Protein AF-A0AAV9CEW2-F1 (afdb_monomer)

Structure (mmCIF, N/CA/C/O backbone):
data_AF-A0AAV9CEW2-F1
#
_entry.id   AF-A0AAV9CEW2-F1
#
loop_
_atom_site.group_PDB
_atom_site.id
_atom_site.type_symbol
_atom_site.label_atom_id
_atom_site.label_alt_id
_atom_site.label_comp_id
_atom_site.label_asym_id
_atom_site.label_entity_id
_atom_site.label_seq_id
_atom_site.pdbx_PDB_ins_code
_atom_site.Cartn_x
_atom_site.Cartn_y
_atom_site.Cartn_z
_atom_site.occupancy
_atom_site.B_iso_or_equiv
_atom_site.auth_seq_id
_atom_site.auth_comp_id
_atom_site.auth_asym_id
_atom_site.auth_atom_id
_atom_site.pdbx_PDB_model_num
ATOM 1 N N . MET A 1 1 ? 10.183 -17.946 7.759 1.00 75.31 1 MET A N 1
ATOM 2 C CA . MET A 1 1 ? 11.030 -16.928 8.417 1.00 75.31 1 MET A CA 1
ATOM 3 C C . MET A 1 1 ? 10.565 -15.512 8.081 1.00 75.31 1 MET A C 1
ATOM 5 O O . MET A 1 1 ? 10.321 -15.218 6.902 1.00 75.31 1 MET A O 1
ATOM 9 N N . PRO A 1 2 ? 10.420 -14.643 9.093 1.00 85.94 2 PRO A N 1
ATOM 10 C CA . PRO A 1 2 ? 10.398 -13.190 8.921 1.00 85.94 2 PRO A CA 1
ATOM 11 C C . PRO A 1 2 ? 11.672 -12.708 8.203 1.00 85.94 2 PRO A C 1
ATOM 13 O O . PRO A 1 2 ? 12.676 -13.410 8.197 1.00 85.94 2 PRO A O 1
ATOM 16 N N . GLY A 1 3 ? 11.636 -11.549 7.546 1.00 89.75 3 GLY A N 1
ATOM 17 C CA . GLY A 1 3 ? 12.861 -10.904 7.042 1.00 89.75 3 GLY A CA 1
ATOM 18 C C . GLY A 1 3 ? 13.454 -11.409 5.716 1.00 89.75 3 GLY A C 1
ATOM 19 O O . GLY A 1 3 ? 14.339 -10.757 5.185 1.00 89.75 3 GLY A O 1
ATOM 20 N N . LEU A 1 4 ? 12.932 -12.475 5.094 1.00 95.31 4 LEU A N 1
ATOM 21 C CA . LEU A 1 4 ? 13.421 -12.967 3.781 1.00 95.31 4 LEU A CA 1
ATOM 22 C C . LEU A 1 4 ? 13.120 -12.046 2.575 1.00 95.31 4 LEU A C 1
ATOM 24 O O . LEU A 1 4 ? 13.295 -12.445 1.430 1.00 95.31 4 LEU A O 1
ATOM 28 N N . GLY A 1 5 ? 12.576 -10.849 2.798 1.00 94.94 5 GLY A N 1
ATOM 29 C CA . GLY A 1 5 ? 12.296 -9.903 1.713 1.00 94.94 5 GLY A CA 1
ATOM 30 C C . GLY A 1 5 ? 11.110 -10.260 0.810 1.00 94.94 5 GLY A C 1
ATOM 31 O O . GLY A 1 5 ? 10.985 -9.688 -0.266 1.00 94.94 5 GLY A O 1
ATOM 32 N N . LYS A 1 6 ? 10.205 -11.155 1.230 1.00 96.38 6 LYS A N 1
ATOM 33 C CA . LYS A 1 6 ? 8.995 -11.530 0.462 1.00 96.38 6 LYS A CA 1
ATOM 34 C C . LYS A 1 6 ? 8.178 -10.306 0.031 1.00 96.38 6 LYS A C 1
ATOM 36 O O . LYS A 1 6 ? 7.948 -10.093 -1.156 1.00 96.38 6 LYS A O 1
ATOM 41 N N . SER A 1 7 ? 7.818 -9.458 0.994 1.00 94.62 7 SER A N 1
ATOM 42 C CA . SER A 1 7 ? 7.073 -8.224 0.727 1.00 94.62 7 SER A CA 1
ATOM 43 C C . SER A 1 7 ? 7.896 -7.221 -0.086 1.00 94.62 7 SER A C 1
ATOM 45 O O . SER A 1 7 ? 7.338 -6.480 -0.888 1.00 94.62 7 SER A O 1
ATOM 47 N N . THR A 1 8 ? 9.225 -7.223 0.061 1.00 96.62 8 THR A N 1
ATOM 48 C CA . THR A 1 8 ? 10.133 -6.383 -0.735 1.00 96.62 8 THR A CA 1
ATOM 49 C C . THR A 1 8 ? 10.136 -6.798 -2.204 1.00 96.62 8 THR A C 1
ATOM 51 O O . THR A 1 8 ? 10.071 -5.939 -3.081 1.00 96.62 8 THR A O 1
ATOM 54 N N . LEU A 1 9 ? 10.186 -8.101 -2.488 1.00 97.25 9 LEU A N 1
ATOM 55 C CA . LEU A 1 9 ? 10.138 -8.618 -3.852 1.00 97.25 9 LEU A CA 1
ATOM 56 C C . LEU A 1 9 ? 8.776 -8.340 -4.497 1.00 97.25 9 LEU A C 1
ATOM 58 O O . LEU A 1 9 ? 8.735 -7.788 -5.594 1.00 97.25 9 LEU A O 1
ATOM 62 N N . ALA A 1 10 ? 7.679 -8.624 -3.785 1.00 96.31 10 ALA A N 1
ATOM 63 C CA . ALA A 1 10 ? 6.329 -8.297 -4.242 1.00 96.31 10 ALA A CA 1
ATOM 64 C C . ALA A 1 10 ? 6.179 -6.796 -4.546 1.00 96.31 10 ALA A C 1
ATOM 66 O O . ALA A 1 10 ? 5.662 -6.430 -5.598 1.00 96.31 10 ALA A O 1
ATOM 67 N N . ARG A 1 11 ? 6.723 -5.922 -3.685 1.00 96.12 11 ARG A N 1
ATOM 68 C CA . ARG A 1 11 ? 6.71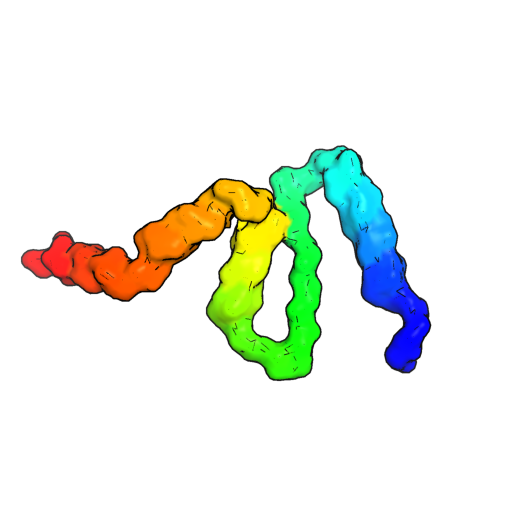1 -4.469 -3.901 1.00 96.12 11 ARG A CA 1
ATOM 69 C C . ARG A 1 11 ? 7.481 -4.064 -5.158 1.00 96.12 11 ARG A C 1
ATOM 71 O O . ARG A 1 11 ? 6.982 -3.254 -5.929 1.00 96.12 11 ARG A O 1
ATOM 78 N N . LYS A 1 12 ? 8.663 -4.643 -5.403 1.00 97.38 12 LYS A N 1
ATOM 79 C CA . LYS A 1 12 ? 9.446 -4.371 -6.623 1.00 97.38 12 LYS A CA 1
ATOM 80 C C . LYS A 1 12 ? 8.684 -4.751 -7.896 1.00 97.38 12 LYS A C 1
ATOM 82 O O . LYS A 1 12 ? 8.722 -3.994 -8.864 1.00 97.38 12 LYS A O 1
ATOM 87 N N . VAL A 1 13 ? 8.007 -5.900 -7.896 1.00 96.19 13 VAL A N 1
ATOM 88 C CA . VAL A 1 13 ? 7.183 -6.346 -9.032 1.00 96.19 13 VAL A CA 1
ATOM 89 C C . VAL A 1 13 ? 5.982 -5.420 -9.214 1.00 96.19 13 VAL A C 1
ATOM 91 O O . VAL A 1 13 ? 5.783 -4.907 -10.312 1.00 96.19 13 VAL A O 1
ATOM 94 N N . TYR A 1 14 ? 5.252 -5.129 -8.134 1.00 94.69 14 TYR A N 1
ATOM 95 C CA . TYR A 1 14 ? 4.101 -4.226 -8.148 1.00 94.69 14 TYR A CA 1
ATOM 96 C C . TYR A 1 14 ? 4.448 -2.849 -8.721 1.00 94.69 14 TYR A C 1
ATOM 98 O O . TYR A 1 14 ? 3.763 -2.374 -9.618 1.00 94.69 14 TYR A O 1
ATOM 106 N N . THR A 1 15 ? 5.544 -2.225 -8.273 1.00 94.12 15 THR A N 1
ATOM 107 C CA . THR A 1 15 ? 5.966 -0.909 -8.781 1.00 94.12 15 THR A CA 1
ATOM 108 C C . THR A 1 15 ? 6.232 -0.929 -10.284 1.00 94.12 15 THR A C 1
ATOM 110 O O . THR A 1 15 ? 5.835 0.002 -10.976 1.00 94.12 15 THR A O 1
ATOM 113 N N . ARG A 1 16 ? 6.873 -1.983 -10.805 1.00 95.50 16 ARG A N 1
ATOM 114 C CA . ARG A 1 16 ? 7.132 -2.108 -12.249 1.00 95.50 16 ARG A CA 1
ATOM 115 C C . ARG A 1 16 ? 5.844 -2.289 -13.043 1.00 95.50 16 ARG A C 1
ATOM 117 O O . ARG A 1 16 ? 5.665 -1.622 -14.050 1.00 95.50 16 ARG A O 1
ATOM 124 N N . VAL A 1 17 ? 4.958 -3.153 -12.556 1.00 92.50 17 VAL A N 1
ATOM 125 C CA . VAL A 1 17 ? 3.667 -3.471 -13.179 1.00 92.50 17 VAL A CA 1
ATOM 126 C C . VAL A 1 17 ? 2.721 -2.262 -13.181 1.00 92.50 17 VAL A C 1
ATOM 128 O O . VAL A 1 17 ? 2.078 -1.989 -14.195 1.00 92.50 17 VAL A O 1
ATOM 131 N N . LYS A 1 18 ? 2.697 -1.494 -12.084 1.00 90.31 18 LYS A N 1
ATOM 132 C CA . LYS A 1 18 ? 1.958 -0.229 -11.988 1.00 90.31 18 LYS A CA 1
ATOM 133 C C . LYS A 1 18 ? 2.524 0.822 -12.944 1.00 90.31 18 LYS A C 1
ATOM 135 O O . LYS A 1 18 ? 1.764 1.469 -13.651 1.00 90.31 18 LYS A O 1
ATOM 140 N N . ALA A 1 19 ? 3.850 0.961 -13.011 1.00 91.12 19 ALA A N 1
ATOM 141 C CA . ALA A 1 19 ? 4.502 1.919 -13.906 1.00 91.12 19 ALA A CA 1
ATOM 142 C C . ALA A 1 19 ? 4.323 1.580 -15.394 1.00 91.12 19 ALA A C 1
ATOM 144 O O . ALA A 1 19 ? 4.244 2.486 -16.216 1.00 91.12 19 ALA A O 1
ATOM 145 N N . SER A 1 20 ? 4.236 0.295 -15.750 1.00 93.62 20 SER A N 1
ATOM 146 C CA . SER A 1 20 ? 3.941 -0.118 -17.125 1.00 93.62 20 SER A CA 1
ATOM 147 C C . SER A 1 20 ? 2.470 0.044 -17.510 1.00 93.62 20 SER A C 1
ATOM 149 O O . SER A 1 20 ? 2.140 -0.262 -18.650 1.00 93.62 20 SER A O 1
ATOM 151 N N . MET A 1 21 ? 1.596 0.456 -16.574 1.00 87.12 21 MET A N 1
ATOM 152 C CA . MET A 1 21 ? 0.144 0.592 -16.767 1.00 87.12 21 MET A CA 1
ATOM 153 C C . MET A 1 21 ? -0.466 -0.617 -17.492 1.00 87.12 21 MET A C 1
ATOM 155 O O . MET A 1 21 ? -1.303 -0.484 -18.375 1.00 87.12 21 MET A O 1
ATOM 159 N N . HIS A 1 22 ? 0.008 -1.819 -17.145 1.00 88.56 22 HIS A N 1
ATOM 160 C CA . HIS A 1 22 ? -0.376 -3.046 -17.852 1.00 88.56 22 HIS A CA 1
ATOM 161 C C . HIS A 1 22 ? -1.786 -3.530 -17.483 1.00 88.56 22 HIS A C 1
ATOM 163 O O . HIS A 1 22 ? -2.365 -4.348 -18.187 1.00 88.56 22 HIS A O 1
ATOM 169 N N . PHE A 1 23 ? -2.313 -3.041 -16.365 1.00 87.69 23 PHE A N 1
ATOM 170 C CA . PHE A 1 23 ? -3.643 -3.338 -15.858 1.00 87.69 23 PHE A CA 1
ATOM 171 C C . PHE A 1 23 ? -4.410 -2.029 -15.678 1.00 87.69 23 PHE A C 1
ATOM 173 O O . PHE A 1 23 ? -3.803 -0.989 -15.420 1.00 87.69 23 PHE A O 1
ATOM 180 N N . ASP A 1 24 ? -5.736 -2.100 -15.763 1.00 86.75 24 ASP A N 1
ATOM 181 C CA . ASP A 1 24 ? -6.614 -0.935 -15.610 1.00 86.75 24 ASP A CA 1
ATOM 182 C C . ASP A 1 24 ? -6.616 -0.383 -14.176 1.00 86.75 24 ASP A C 1
ATOM 184 O O . ASP A 1 24 ? -6.917 0.788 -13.953 1.00 86.75 24 ASP A O 1
ATOM 188 N N . CYS A 1 25 ? -6.274 -1.216 -13.186 1.00 88.00 25 CYS A N 1
ATOM 189 C CA . CYS A 1 25 ? -6.247 -0.830 -11.782 1.00 88.00 25 CYS A CA 1
ATOM 190 C C . CYS A 1 25 ? -5.159 -1.550 -10.976 1.00 88.00 25 CYS A C 1
ATOM 192 O O . CYS A 1 25 ? -4.697 -2.641 -11.319 1.00 88.00 25 CYS A O 1
ATOM 194 N N . PHE A 1 26 ? -4.756 -0.925 -9.866 1.00 90.00 26 PHE A N 1
ATOM 195 C CA . PHE A 1 26 ? -3.715 -1.428 -8.974 1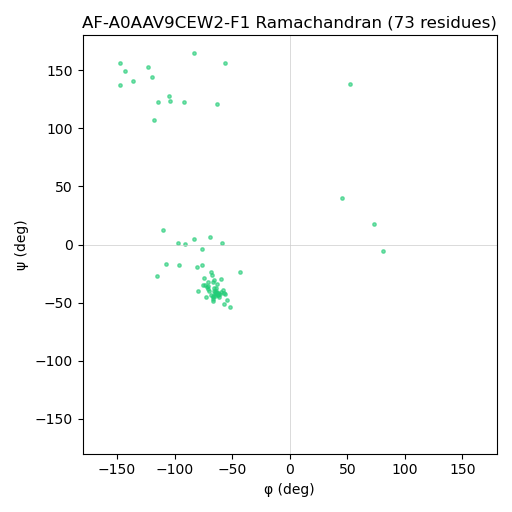.00 90.00 26 PHE A CA 1
ATOM 196 C C . PHE A 1 26 ? -4.024 -1.032 -7.533 1.00 90.00 26 PHE A C 1
ATOM 198 O O . PHE A 1 26 ? -4.351 0.122 -7.276 1.00 90.00 26 PHE A O 1
ATOM 205 N N . ALA A 1 27 ? -3.839 -1.956 -6.592 1.00 92.38 27 ALA A N 1
ATOM 206 C CA . ALA A 1 27 ? -3.922 -1.659 -5.168 1.00 92.38 27 ALA A CA 1
ATOM 207 C C . ALA A 1 27 ? -2.778 -2.318 -4.399 1.00 92.38 27 ALA A C 1
ATOM 209 O O . ALA A 1 27 ? -2.415 -3.465 -4.671 1.00 92.38 27 ALA A O 1
ATOM 210 N N . TRP A 1 28 ? -2.229 -1.603 -3.414 1.00 93.88 28 TRP A N 1
ATOM 211 C CA . TRP A 1 28 ? -1.272 -2.157 -2.461 1.00 93.88 28 TRP A CA 1
ATOM 212 C C . TRP A 1 28 ? -1.840 -2.075 -1.047 1.00 93.88 28 TRP A C 1
ATOM 214 O O . TRP A 1 28 ? -1.867 -1.005 -0.451 1.00 93.88 28 TRP A O 1
ATOM 224 N N . ILE A 1 29 ? -2.239 -3.222 -0.500 1.00 93.69 29 ILE A N 1
ATOM 225 C CA . ILE A 1 29 ? -2.930 -3.313 0.791 1.00 93.69 29 ILE A CA 1
ATOM 226 C C . ILE A 1 29 ? -2.108 -4.152 1.764 1.00 93.69 29 ILE A C 1
ATOM 228 O O . ILE A 1 29 ? -1.465 -5.129 1.368 1.00 93.69 29 ILE A O 1
ATOM 232 N N . THR A 1 30 ? -2.123 -3.777 3.042 1.00 92.50 30 THR A N 1
ATOM 233 C CA . THR A 1 30 ? -1.455 -4.532 4.109 1.00 92.50 30 THR A CA 1
ATOM 234 C C . THR A 1 30 ? -2.497 -5.081 5.073 1.00 92.50 30 THR A C 1
A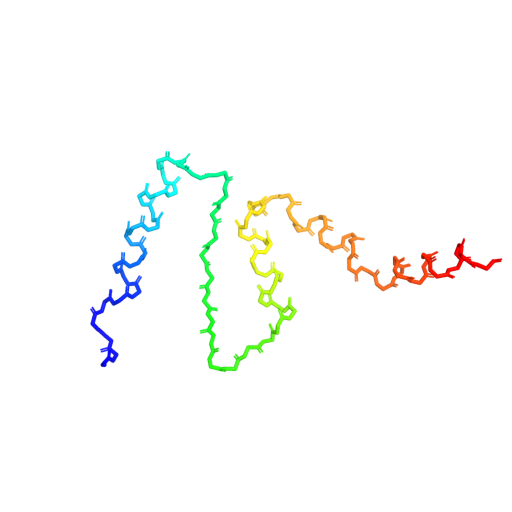TOM 236 O O . THR A 1 30 ? -3.251 -4.322 5.660 1.00 92.50 30 THR A O 1
ATOM 239 N N . VAL A 1 31 ? -2.522 -6.399 5.265 1.00 93.50 31 VAL A N 1
ATOM 240 C CA . VAL A 1 31 ? -3.452 -7.055 6.196 1.00 93.50 31 VAL A CA 1
ATOM 241 C C . VAL A 1 31 ? -2.693 -7.455 7.458 1.00 93.50 31 VAL A C 1
ATOM 243 O O . VAL A 1 31 ? -1.689 -8.168 7.383 1.00 93.50 31 VAL A O 1
ATOM 246 N N . SER A 1 32 ? -3.159 -6.991 8.614 1.00 91.00 32 SER A N 1
ATOM 247 C CA . SER A 1 32 ? -2.700 -7.439 9.931 1.00 91.00 32 SER A CA 1
ATOM 248 C C . SER A 1 32 ? -3.407 -8.725 10.367 1.00 91.00 32 SER A C 1
ATOM 250 O O . SER A 1 32 ? -4.420 -9.120 9.797 1.00 91.00 32 SER A O 1
ATOM 252 N N . ASN A 1 33 ? -2.865 -9.397 11.390 1.00 92.19 33 ASN A N 1
ATOM 253 C CA . ASN A 1 33 ? -3.435 -10.647 11.909 1.00 92.19 33 ASN A CA 1
ATOM 254 C C . ASN A 1 33 ? -4.892 -10.477 12.374 1.00 92.19 33 ASN A C 1
ATOM 256 O O . ASN A 1 33 ? -5.739 -11.327 12.122 1.00 92.19 33 ASN A O 1
ATOM 260 N N . GLU A 1 34 ? -5.176 -9.342 13.005 1.00 95.50 34 GLU A N 1
ATOM 261 C CA . GLU A 1 34 ? -6.528 -8.869 13.269 1.00 95.50 34 GLU A CA 1
ATOM 262 C C . GLU A 1 34 ? -6.825 -7.740 12.293 1.00 95.50 34 GLU A C 1
ATOM 264 O O . GLU A 1 34 ? -6.031 -6.806 12.167 1.00 95.50 34 GLU A O 1
ATOM 269 N N . TYR A 1 35 ? -7.943 -7.830 11.581 1.00 93.88 35 TYR A N 1
ATOM 270 C CA . TYR A 1 35 ? -8.353 -6.803 10.633 1.00 93.88 35 TYR A CA 1
ATOM 271 C C . TYR A 1 35 ? -9.870 -6.629 10.653 1.00 93.88 35 TYR A C 1
ATOM 273 O O . TYR A 1 35 ? -10.628 -7.579 10.873 1.00 93.88 35 TYR A O 1
ATOM 281 N N . ASN A 1 36 ? -10.326 -5.406 10.382 1.00 95.00 36 ASN A N 1
ATOM 282 C CA . ASN A 1 36 ? -11.733 -5.117 10.160 1.00 95.00 36 ASN A CA 1
ATOM 283 C C . ASN A 1 36 ? -12.047 -5.223 8.662 1.00 95.00 36 ASN A C 1
ATOM 285 O O . ASN A 1 36 ? -11.461 -4.524 7.839 1.00 95.00 36 ASN A O 1
ATOM 289 N N . ARG A 1 37 ? -13.002 -6.086 8.297 1.00 93.31 37 ARG A N 1
ATOM 290 C CA . ARG A 1 37 ? -13.384 -6.315 6.892 1.00 93.31 37 ARG A CA 1
ATOM 291 C C . ARG A 1 37 ? -13.832 -5.039 6.178 1.00 93.31 37 ARG A C 1
ATOM 293 O O . ARG A 1 37 ? -13.472 -4.832 5.026 1.00 93.31 37 ARG A O 1
ATOM 300 N N . MET A 1 38 ? -14.615 -4.200 6.853 1.00 90.69 38 MET A N 1
ATOM 301 C CA . MET A 1 38 ? -15.150 -2.973 6.266 1.00 90.69 38 MET A CA 1
ATOM 302 C C . MET A 1 38 ? -14.046 -1.940 6.041 1.00 90.69 38 MET A C 1
ATOM 304 O O . MET A 1 38 ? -14.019 -1.271 5.014 1.00 90.69 38 MET A O 1
ATOM 308 N N . GLU A 1 39 ? -13.116 -1.827 6.985 1.00 89.88 39 GLU A N 1
ATOM 309 C CA . GLU A 1 39 ? -11.957 -0.944 6.857 1.00 89.88 39 GLU A CA 1
ATOM 310 C C . GLU A 1 39 ? -11.031 -1.390 5.722 1.00 89.88 39 GLU A C 1
ATOM 312 O O . GLU A 1 39 ? -10.638 -0.573 4.892 1.00 89.88 39 GLU A O 1
ATOM 317 N N . LEU A 1 40 ? -10.786 -2.699 5.610 1.00 93.88 40 LEU A N 1
ATOM 318 C CA . LEU A 1 40 ? -9.955 -3.263 4.552 1.00 93.88 40 LEU A CA 1
ATOM 319 C C . LEU A 1 40 ? -10.561 -3.045 3.156 1.00 93.88 40 LEU A C 1
ATOM 321 O O . LEU A 1 40 ? -9.854 -2.679 2.219 1.00 93.88 40 LEU A O 1
ATOM 325 N N . LEU A 1 41 ? -11.879 -3.228 3.015 1.00 92.12 41 LEU A N 1
ATOM 326 C CA . LEU A 1 41 ? -12.587 -2.946 1.763 1.00 92.12 41 LEU A CA 1
ATOM 327 C C . LEU A 1 41 ? -12.525 -1.457 1.401 1.00 92.12 41 LEU A C 1
ATOM 329 O O . LEU A 1 41 ? -12.316 -1.120 0.237 1.00 92.12 41 LEU A O 1
ATOM 333 N N . LYS A 1 42 ? -12.654 -0.562 2.387 1.00 88.75 42 LYS A N 1
ATOM 334 C CA . LYS A 1 42 ? -12.488 0.883 2.170 1.00 88.75 42 LYS A CA 1
ATOM 335 C C . LYS A 1 42 ? -11.071 1.218 1.703 1.00 88.75 42 LYS A C 1
ATOM 337 O O . LYS A 1 42 ? -10.918 2.000 0.770 1.00 88.75 42 LYS A O 1
ATOM 342 N N . GLU A 1 43 ? -10.044 0.617 2.305 1.00 90.56 43 GLU A N 1
ATOM 343 C CA . GLU A 1 43 ? -8.648 0.792 1.885 1.00 90.56 43 GLU A CA 1
ATOM 344 C C . GLU A 1 43 ? -8.427 0.309 0.442 1.00 90.56 43 GLU A C 1
ATOM 346 O O . GLU A 1 43 ? -7.847 1.035 -0.363 1.00 90.56 43 GLU A O 1
ATOM 351 N N . MET A 1 44 ? -8.966 -0.865 0.085 1.00 91.06 44 MET A N 1
ATOM 352 C CA . MET A 1 44 ? -8.915 -1.413 -1.277 1.00 91.06 44 MET A CA 1
ATOM 353 C C . MET A 1 44 ? -9.522 -0.461 -2.306 1.00 91.06 44 MET A C 1
ATOM 355 O O . MET A 1 44 ? -8.876 -0.145 -3.303 1.00 91.06 44 MET A O 1
ATOM 359 N N . VAL A 1 45 ? -10.744 0.022 -2.061 1.00 89.56 45 VAL A N 1
ATOM 360 C CA . VAL A 1 45 ? -11.421 0.948 -2.980 1.00 89.56 45 VAL A CA 1
ATOM 361 C C . VAL A 1 45 ? -10.644 2.261 -3.099 1.00 89.56 45 VAL A C 1
ATOM 363 O O . VAL A 1 45 ? -10.465 2.757 -4.208 1.00 89.56 45 VAL A O 1
ATOM 366 N N . ASN A 1 46 ? -10.126 2.796 -1.990 1.00 86.38 46 ASN A N 1
ATOM 367 C CA . ASN A 1 46 ? -9.341 4.034 -1.996 1.00 86.38 46 ASN A CA 1
ATOM 368 C C . ASN A 1 46 ? -8.029 3.917 -2.787 1.00 86.38 46 ASN A C 1
ATOM 370 O O . ASN A 1 46 ? -7.637 4.875 -3.452 1.00 86.38 46 ASN A O 1
ATOM 374 N N . GLU A 1 47 ? -7.345 2.773 -2.719 1.00 89.81 47 GLU A N 1
ATOM 375 C CA . GLU A 1 47 ? -6.130 2.533 -3.5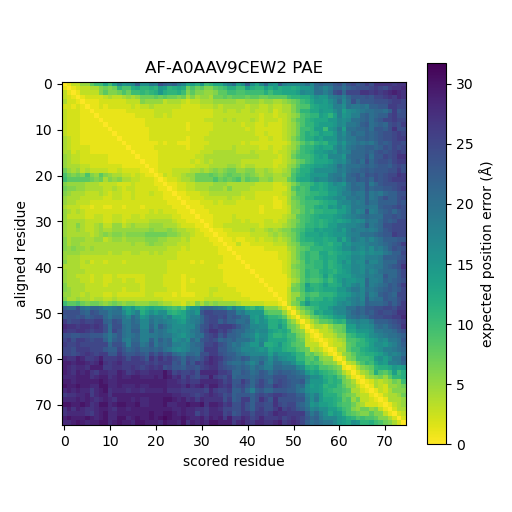07 1.00 89.81 47 GLU A CA 1
ATOM 376 C C . GLU A 1 47 ? -6.434 2.362 -5.004 1.00 89.81 47 GLU A C 1
ATOM 378 O O . GLU A 1 47 ? -5.683 2.882 -5.828 1.00 89.81 47 GLU A O 1
ATOM 383 N N . ILE A 1 48 ? -7.542 1.694 -5.355 1.00 89.38 48 ILE A N 1
ATOM 384 C CA . ILE A 1 48 ? -7.960 1.479 -6.753 1.00 89.38 48 ILE A CA 1
ATOM 385 C C . ILE A 1 48 ? -8.385 2.785 -7.428 1.00 89.38 48 ILE A C 1
ATOM 387 O O . ILE A 1 48 ? -8.031 3.029 -8.576 1.00 89.38 48 ILE A O 1
ATOM 391 N N . MET A 1 49 ? -9.153 3.617 -6.729 1.00 84.50 49 MET A N 1
ATOM 392 C CA . MET A 1 49 ? -9.837 4.776 -7.313 1.00 84.50 49 MET A CA 1
ATOM 393 C C . MET A 1 49 ? -8.955 6.032 -7.447 1.00 84.50 49 MET A C 1
ATOM 395 O O . MET A 1 49 ? -9.464 7.079 -7.840 1.00 84.50 49 MET A O 1
ATOM 399 N N . GLU A 1 50 ? -7.658 5.925 -7.130 1.00 68.50 50 GLU A N 1
ATOM 400 C CA . GLU A 1 50 ? -6.706 7.020 -6.899 1.00 68.50 50 GLU A CA 1
ATOM 401 C C . GLU A 1 50 ? -7.206 8.060 -5.869 1.00 68.50 50 GLU A C 1
ATOM 403 O O . GLU A 1 50 ? -8.367 8.465 -5.817 1.00 68.50 50 GLU A O 1
ATOM 408 N N . LYS A 1 51 ? -6.306 8.506 -4.983 1.00 57.53 51 LYS A N 1
ATOM 409 C CA . LYS A 1 51 ? -6.612 9.209 -3.715 1.00 57.53 51 LYS A CA 1
ATOM 410 C C . LYS A 1 51 ? -7.410 10.526 -3.810 1.00 57.53 51 LYS A C 1
ATOM 412 O O . LYS A 1 51 ? -7.688 11.116 -2.768 1.00 57.53 51 LYS A O 1
ATOM 417 N N . ASN A 1 52 ? -7.813 10.961 -5.002 1.00 50.38 52 ASN A N 1
ATOM 418 C CA . ASN A 1 52 ? -8.510 12.223 -5.232 1.00 50.38 52 ASN A CA 1
ATOM 419 C C . ASN A 1 52 ? -10.007 12.081 -5.570 1.00 50.38 52 ASN A C 1
ATOM 421 O O . ASN A 1 52 ? -10.724 13.057 -5.399 1.00 50.38 52 ASN A O 1
ATOM 425 N N . SER A 1 53 ? -10.506 10.899 -5.959 1.00 51.19 53 SER A N 1
ATOM 426 C CA . SER A 1 53 ? -11.914 10.735 -6.399 1.00 51.19 53 SER A CA 1
ATOM 427 C C . SER A 1 53 ? -12.745 9.831 -5.479 1.00 51.19 53 SER A C 1
ATOM 429 O O . SER A 1 53 ? -13.961 9.965 -5.377 1.00 51.19 53 SER A O 1
ATOM 431 N N . ALA A 1 54 ? -12.100 8.890 -4.783 1.00 52.66 54 ALA A N 1
ATOM 432 C CA . ALA A 1 54 ? -12.783 7.858 -3.994 1.00 52.66 54 ALA A CA 1
ATOM 433 C C . ALA A 1 54 ? -13.370 8.374 -2.676 1.00 52.66 54 ALA A C 1
ATOM 435 O O . ALA A 1 54 ? -14.415 7.906 -2.225 1.00 52.66 54 ALA A O 1
ATOM 436 N N . LYS A 1 55 ? -12.677 9.329 -2.044 1.00 49.25 55 LYS A N 1
ATOM 437 C CA . LYS A 1 55 ? -13.015 9.815 -0.703 1.00 49.25 55 LYS A CA 1
ATOM 438 C C . LYS A 1 55 ? -14.375 10.518 -0.694 1.00 49.25 55 LYS A C 1
ATOM 440 O O . LYS A 1 55 ? -15.189 10.263 0.184 1.00 49.25 55 LYS A O 1
ATOM 445 N N . GLU A 1 56 ? -14.651 11.304 -1.731 1.00 55.16 56 GLU A N 1
ATOM 446 C CA . GLU A 1 56 ? -15.916 12.023 -1.912 1.00 55.16 56 GLU A CA 1
ATOM 447 C C . GLU A 1 56 ? -17.073 11.069 -2.283 1.00 55.16 56 GLU A C 1
ATOM 449 O O . GLU A 1 56 ? -18.191 11.198 -1.780 1.00 55.16 56 GLU A O 1
ATOM 454 N N . VAL A 1 57 ? -16.795 10.032 -3.085 1.00 58.50 57 VAL A N 1
ATOM 455 C CA . VAL A 1 57 ? -17.782 9.010 -3.486 1.00 58.50 57 VAL A CA 1
ATOM 456 C C . VAL A 1 57 ? -18.123 8.044 -2.343 1.00 58.50 57 VAL A C 1
ATOM 458 O O . VAL A 1 57 ? -19.266 7.608 -2.225 1.00 58.50 57 VAL A O 1
ATOM 461 N N . LEU A 1 58 ? -17.176 7.695 -1.472 1.00 57.06 58 LEU A N 1
ATOM 462 C CA . LEU A 1 58 ? -17.448 6.809 -0.335 1.00 57.06 58 LEU A CA 1
ATOM 463 C C . LEU A 1 58 ? -18.112 7.546 0.832 1.00 57.06 58 LEU A C 1
ATOM 465 O O . LEU A 1 58 ? -19.039 6.994 1.422 1.00 57.06 58 LEU A O 1
ATOM 469 N N . GLU A 1 59 ? -17.703 8.781 1.145 1.00 59.06 59 GLU A N 1
ATOM 470 C CA . GLU A 1 59 ? -18.368 9.587 2.183 1.00 59.06 59 GLU A CA 1
ATOM 471 C C . GLU A 1 59 ? -19.826 9.910 1.809 1.00 59.06 59 GLU A C 1
ATOM 473 O O . GLU A 1 59 ? -20.701 9.883 2.676 1.00 59.06 59 GLU A O 1
ATOM 478 N N . SER A 1 60 ? -20.124 10.107 0.520 1.00 54.66 60 SER A N 1
ATOM 479 C CA . SER A 1 60 ? -21.499 10.315 0.040 1.00 54.66 60 SER A CA 1
ATOM 480 C C . SER A 1 60 ? -22.356 9.041 0.021 1.00 54.66 60 SER A C 1
ATOM 482 O O . SER A 1 60 ? -23.569 9.126 0.210 1.00 54.66 60 SER A O 1
ATOM 484 N N . ASN A 1 61 ? -21.761 7.854 -0.153 1.00 54.62 61 ASN A N 1
ATOM 485 C CA . ASN A 1 61 ? -22.508 6.593 -0.266 1.00 54.62 61 ASN A CA 1
ATOM 486 C C . ASN A 1 61 ? -22.634 5.788 1.040 1.00 54.62 61 ASN A C 1
ATOM 488 O O . ASN A 1 61 ? -23.506 4.928 1.119 1.00 54.62 61 ASN A O 1
ATOM 492 N N . PHE A 1 62 ? -21.808 6.051 2.059 1.00 52.94 62 PHE A N 1
ATOM 493 C CA . PHE A 1 62 ? -21.869 5.343 3.349 1.00 52.94 62 PHE A CA 1
ATOM 494 C C . PH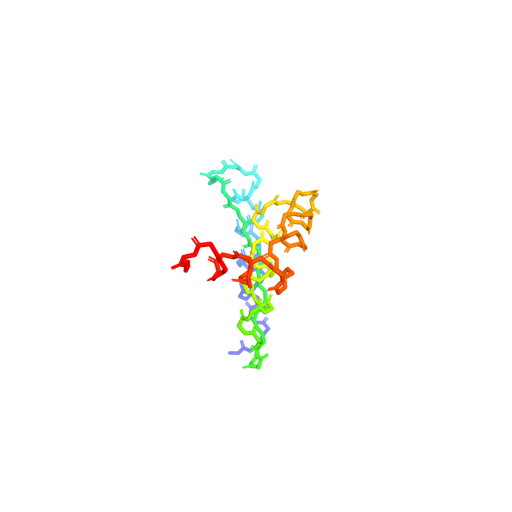E A 1 62 ? -22.653 6.069 4.449 1.00 52.94 62 PHE A C 1
ATOM 496 O O . PHE A 1 62 ? -22.736 5.552 5.564 1.00 52.94 62 PHE A O 1
ATOM 503 N N . SER A 1 63 ? -23.240 7.240 4.180 1.00 52.38 63 SER A N 1
ATOM 504 C CA . SER A 1 63 ? -24.177 7.831 5.137 1.00 52.38 63 SER A CA 1
ATOM 505 C C . SER A 1 63 ? -25.373 6.886 5.282 1.00 52.38 63 SER A C 1
ATOM 507 O O . SER A 1 63 ? -26.055 6.614 4.296 1.00 52.38 63 SER A O 1
ATOM 509 N N . GLU A 1 64 ? -25.644 6.396 6.499 1.00 53.50 64 GLU A N 1
ATOM 510 C CA . GLU A 1 64 ? -26.795 5.538 6.870 1.00 53.50 64 GLU A CA 1
ATOM 511 C C . GLU A 1 64 ? -28.130 5.998 6.259 1.00 53.50 64 GLU A C 1
ATOM 513 O O . GLU A 1 64 ? -29.047 5.205 6.045 1.00 53.50 64 GLU A O 1
ATOM 518 N N . ARG A 1 65 ? -28.221 7.285 5.915 1.00 53.88 65 ARG A N 1
ATOM 519 C CA . ARG A 1 65 ? -29.358 7.902 5.239 1.00 53.88 65 ARG A CA 1
ATOM 520 C C . ARG A 1 65 ? -29.675 7.300 3.867 1.00 53.88 65 ARG A C 1
ATOM 522 O O . ARG A 1 65 ? -30.848 7.301 3.512 1.00 53.88 65 ARG A O 1
ATOM 529 N N . LYS A 1 66 ? -28.694 6.773 3.120 1.00 51.81 66 LYS A N 1
ATOM 530 C CA . LYS A 1 66 ? -28.931 6.230 1.769 1.00 51.81 66 LYS A CA 1
ATOM 531 C C . LYS A 1 66 ? -29.685 4.895 1.804 1.00 51.81 66 LYS A C 1
ATOM 533 O O . LYS A 1 66 ? -30.693 4.756 1.117 1.00 51.81 66 LYS A O 1
ATOM 538 N N . MET A 1 67 ? -29.282 3.976 2.690 1.00 58.19 67 MET A N 1
ATOM 539 C CA . MET A 1 67 ? -30.021 2.723 2.921 1.00 58.19 67 MET A CA 1
ATOM 540 C C . MET A 1 67 ? -31.436 2.989 3.453 1.00 58.19 67 MET A C 1
ATOM 542 O O . MET A 1 67 ? -32.391 2.374 2.990 1.00 58.19 67 MET A O 1
ATOM 546 N N . ALA A 1 68 ? -31.594 3.944 4.380 1.00 59.12 68 ALA A N 1
ATOM 547 C CA . ALA A 1 68 ? -32.911 4.295 4.913 1.00 59.12 68 ALA A CA 1
ATOM 548 C C . ALA A 1 68 ? -33.835 4.915 3.848 1.00 59.12 68 ALA A C 1
ATOM 550 O O . ALA A 1 68 ? -35.025 4.617 3.835 1.00 59.12 68 ALA A O 1
ATOM 551 N N . SER A 1 69 ? -33.310 5.743 2.935 1.00 57.06 69 SER A N 1
ATOM 552 C CA . SER A 1 69 ? -34.119 6.337 1.861 1.00 57.06 69 SER A CA 1
ATOM 553 C C . SER A 1 69 ? -34.551 5.335 0.791 1.00 57.06 69 SER A C 1
ATOM 555 O O . SER A 1 69 ? -35.637 5.478 0.240 1.00 57.06 69 SER A O 1
ATOM 557 N N . GLU A 1 70 ? -33.732 4.317 0.510 1.00 63.31 70 GLU A N 1
ATOM 558 C CA . GLU A 1 70 ? -34.077 3.262 -0.452 1.0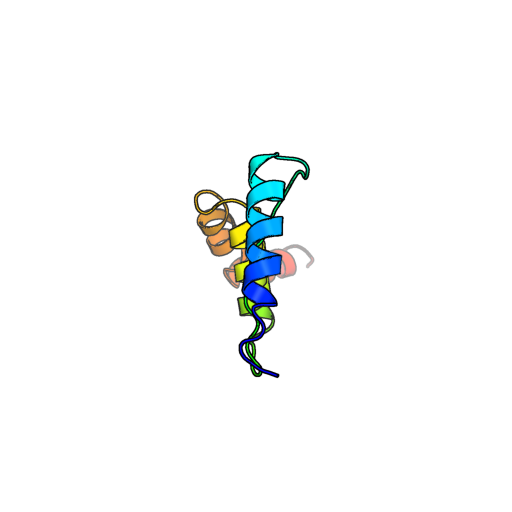0 63.31 70 GLU A CA 1
ATOM 559 C C . GLU A 1 70 ? -35.180 2.346 0.108 1.00 63.31 70 GLU A C 1
ATOM 561 O O . GLU A 1 70 ? -36.106 2.008 -0.621 1.00 63.31 70 GLU A O 1
ATOM 566 N N . MET A 1 71 ? -35.181 2.065 1.420 1.00 55.56 71 MET A N 1
ATOM 567 C CA . MET A 1 71 ? -36.266 1.319 2.082 1.00 55.56 71 MET A CA 1
ATOM 568 C C . MET A 1 71 ? -37.605 2.077 2.141 1.00 55.56 71 MET A C 1
ATOM 570 O O . MET A 1 71 ? -38.655 1.449 2.227 1.00 55.56 71 MET A O 1
ATOM 574 N N . VAL A 1 72 ? -37.591 3.415 2.118 1.00 64.06 72 VAL A N 1
ATOM 575 C CA . VAL A 1 72 ? -38.817 4.240 2.166 1.00 64.06 72 VAL A CA 1
ATOM 576 C C . VAL A 1 72 ? -39.494 4.350 0.793 1.00 64.06 72 VAL A C 1
ATOM 578 O O . VAL A 1 72 ? -40.681 4.641 0.733 1.00 64.06 72 VAL A O 1
ATOM 581 N N . ASN A 1 73 ? -38.776 4.081 -0.301 1.00 51.88 73 ASN A N 1
ATOM 582 C CA . ASN A 1 73 ? -39.313 4.155 -1.667 1.00 51.88 73 ASN A CA 1
ATOM 583 C C . ASN A 1 73 ? -39.914 2.833 -2.184 1.00 51.88 73 ASN A C 1
ATOM 585 O O . ASN A 1 73 ? -40.377 2.790 -3.323 1.00 51.88 73 ASN A O 1
ATOM 589 N N . GLU A 1 74 ? -39.905 1.769 -1.376 1.00 49.75 74 GLU A N 1
ATOM 590 C CA . GLU A 1 74 ? -40.497 0.463 -1.713 1.00 49.75 74 GLU A CA 1
ATOM 591 C C . GLU A 1 74 ? -41.765 0.128 -0.892 1.00 49.75 74 GLU A C 1
ATOM 593 O O . GLU A 1 74 ? -42.245 -1.006 -0.941 1.00 49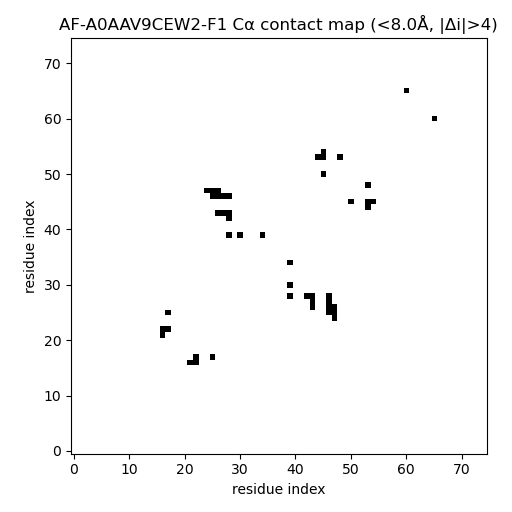.75 74 GLU A O 1
ATOM 598 N N . ILE A 1 75 ? -42.343 1.106 -0.177 1.00 46.09 75 ILE A N 1
ATOM 599 C CA . ILE A 1 75 ? -43.699 1.050 0.416 1.00 46.09 75 ILE A CA 1
ATOM 600 C C . ILE A 1 75 ? -44.565 2.114 -0.258 1.00 46.09 75 ILE A C 1
ATOM 602 O O . ILE A 1 75 ? -45.713 1.782 -0.631 1.00 46.09 75 ILE A O 1
#

InterPro domains:
  IPR002182 NB-ARC [PF00931] (1-67)
  IPR027417 P-loop containing nucleoside triphosphate hydrolase [G3DSA:3.40.50.300] (1-74)
  IPR027417 P-loop containing nucleoside triphosphate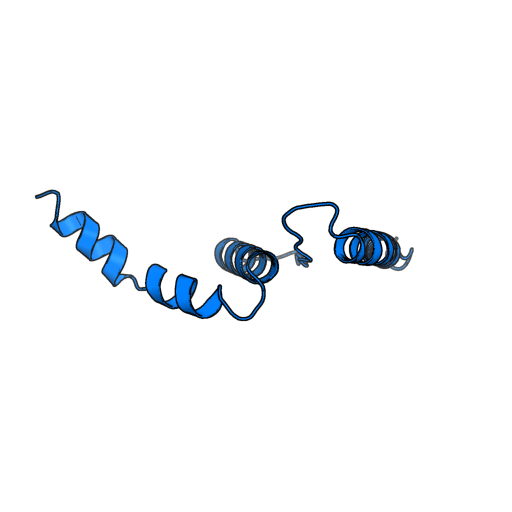 hydrolase [SSF52540] (1-56)

Organism: Acorus calamus (NCBI:txid4465)

pLDDT: mean 79.11, std 17.87, range [46.09, 97.38]

Solvent-accessible surface area (backbone atoms only — not comparable to full-atom values): 4786 Å² total; per-residue (Å²): 125,85,90,78,45,64,70,56,53,53,48,55,52,48,54,50,46,60,73,64,59,77,56,99,65,59,70,89,82,85,86,59,99,75,74,57,70,69,59,52,51,52,51,48,50,36,45,47,52,40,89,83,55,31,64,66,56,47,62,69,64,66,44,72,63,55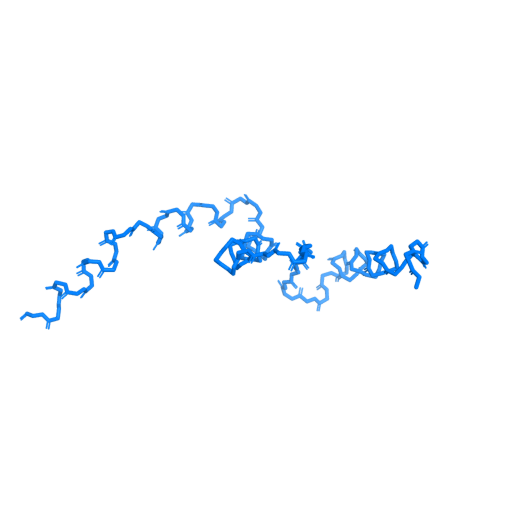,64,56,52,57,62,63,74,76,114

Sequence (75 aa):
MPGLGKSTLARKVYTRVKASMHFDCFAWITVSNEYNRMELLKEMVNEIMEKNSAKEVLESNFSERKMASEMVNEI

Radius of gyration: 17.53 Å; Cα contacts (8 Å, |Δi|>4): 24; chains: 1; bounding box: 57×29×31 Å

Mean predicted aligned error: 11.91 Å

Foldseek 3Di:
DPPPCPVVVVVVVLVVCVVVCVDLFGADFDDDPDDDPVVRVLNRQCRGVDVPPSVVVCVVCPDPVVVVVVVVVVD

Secondary structure (DSSP, 8-state):
-TTSSHHHHHHHHHHHHHHTT-SS--------SS--HHHHHHHHHHHHT-TTTHHHHHHHH-STHHHHHHHHTT-